Protein AF-A0A819F8T1-F1 (afdb_monomer_lite)

Foldseek 3Di:
DDDDPPPVVVVVVVVVVVVLVVVLLVLLVPQAAAALAQQDALVVSVVSLVVSCVVSPDAFVRSLVSNLVSYHHPRNVVCVVCVVQRVGNVSVSVVSCVSRVVRHQLVVLVVCLQPDAQDPPHDLVRSLVVLVVSCCRNPVPDDQVNSVVSSLVRYDPVCNVVCVVVVDPGSVVSVD

Structure (mmCIF, N/CA/C/O backbone):
data_AF-A0A819F8T1-F1
#
_entry.id   AF-A0A819F8T1-F1
#
loop_
_atom_site.group_PDB
_atom_site.id
_atom_site.type_symbol
_atom_site.label_atom_id
_atom_site.label_alt_id
_atom_site.label_comp_id
_atom_site.label_asym_id
_atom_site.label_entity_id
_atom_site.label_seq_id
_atom_site.pdbx_PDB_ins_code
_atom_site.Cartn_x
_atom_site.Cartn_y
_atom_site.Cartn_z
_atom_site.occupancy
_atom_site.B_iso_or_equiv
_atom_site.auth_seq_id
_atom_site.auth_comp_id
_atom_site.auth_asym_id
_atom_site.auth_atom_id
_atom_site.pdbx_PDB_model_num
ATOM 1 N N . MET A 1 1 ? 47.465 -1.477 -39.382 1.00 44.31 1 MET A N 1
ATOM 2 C CA . MET A 1 1 ? 46.025 -1.491 -39.043 1.00 44.31 1 MET A CA 1
ATOM 3 C C . MET A 1 1 ? 45.890 -1.686 -37.540 1.00 44.31 1 MET A C 1
ATOM 5 O O . MET A 1 1 ? 46.232 -2.771 -37.088 1.00 44.31 1 MET A O 1
ATOM 9 N N . PRO A 1 2 ? 45.479 -0.681 -36.750 1.00 47.84 2 PRO A N 1
ATOM 10 C CA . PRO A 1 2 ? 45.153 -0.904 -35.348 1.00 47.84 2 PRO A CA 1
ATOM 11 C C . PRO A 1 2 ? 43.696 -1.382 -35.229 1.00 47.84 2 PRO A C 1
ATOM 13 O O . PRO A 1 2 ? 42.786 -0.800 -35.819 1.00 47.84 2 PRO A O 1
ATOM 16 N N . LEU A 1 3 ? 43.492 -2.477 -34.500 1.00 52.59 3 LEU A N 1
ATOM 17 C CA . LEU A 1 3 ? 42.186 -3.051 -34.181 1.00 52.59 3 LEU A CA 1
ATOM 18 C C . LEU A 1 3 ? 41.483 -2.233 -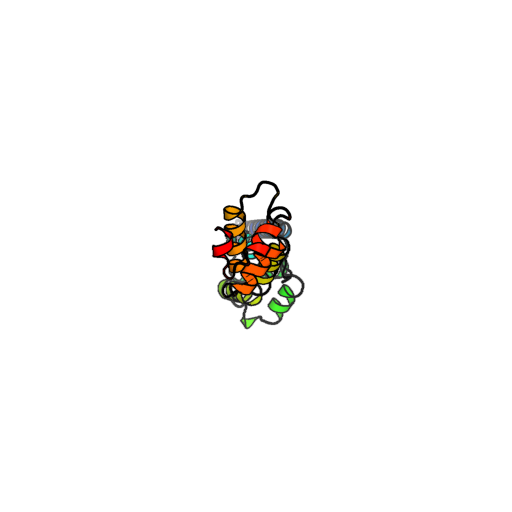33.076 1.00 52.59 3 LEU A C 1
ATOM 20 O O . LEU A 1 3 ? 42.019 -2.068 -31.988 1.00 52.59 3 LEU A O 1
ATOM 24 N N . LYS A 1 4 ? 40.276 -1.757 -33.418 1.00 54.84 4 LYS A N 1
ATOM 25 C CA . LYS A 1 4 ? 39.049 -1.542 -32.616 1.00 54.84 4 LYS A CA 1
ATOM 26 C C . LYS A 1 4 ? 39.118 -0.883 -31.214 1.00 54.84 4 LYS A C 1
ATOM 28 O O . LYS A 1 4 ? 39.348 -1.560 -30.220 1.00 54.84 4 LYS A O 1
ATOM 33 N N . PRO A 1 5 ? 38.626 0.369 -31.107 1.00 56.03 5 PRO A N 1
ATOM 34 C CA . PRO A 1 5 ? 38.093 0.964 -29.870 1.00 56.03 5 PRO A CA 1
ATOM 35 C C . PRO A 1 5 ? 36.653 0.522 -29.517 1.00 56.03 5 PRO A C 1
ATOM 37 O O . PRO A 1 5 ? 36.187 0.773 -28.410 1.00 56.03 5 PRO A O 1
ATOM 40 N N . LEU A 1 6 ? 35.924 -0.109 -30.450 1.00 52.84 6 LEU A N 1
ATOM 41 C CA . LEU A 1 6 ? 34.480 -0.371 -30.314 1.00 52.84 6 LEU A CA 1
ATOM 42 C C . LEU A 1 6 ? 34.122 -1.491 -29.314 1.00 52.84 6 LEU A C 1
ATOM 44 O O . LEU A 1 6 ? 33.065 -1.442 -28.695 1.00 52.84 6 LEU A O 1
ATOM 48 N N . GLU A 1 7 ? 34.980 -2.503 -29.151 1.00 54.28 7 GLU A N 1
ATOM 49 C CA . GLU A 1 7 ? 34.693 -3.668 -28.290 1.00 54.28 7 GLU A CA 1
ATOM 50 C C . GLU A 1 7 ? 34.887 -3.367 -26.794 1.00 54.28 7 GLU A C 1
ATOM 52 O O . GLU A 1 7 ? 34.161 -3.900 -25.957 1.00 54.28 7 GLU A O 1
ATOM 57 N N . ALA A 1 8 ? 35.810 -2.464 -26.447 1.00 56.00 8 ALA A N 1
ATOM 58 C CA . ALA A 1 8 ? 36.081 -2.097 -25.057 1.00 56.00 8 ALA A CA 1
ATOM 59 C C . ALA A 1 8 ? 34.940 -1.273 -24.430 1.00 56.00 8 ALA A C 1
ATOM 61 O O . ALA A 1 8 ? 34.561 -1.526 -23.288 1.00 56.00 8 ALA A O 1
ATOM 62 N N . ALA A 1 9 ? 34.345 -0.342 -25.188 1.00 59.84 9 ALA A N 1
ATOM 63 C CA . ALA A 1 9 ? 33.229 0.482 -24.716 1.00 59.84 9 ALA A CA 1
ATOM 64 C C . ALA A 1 9 ? 31.973 -0.363 -24.420 1.00 59.84 9 ALA A C 1
ATOM 66 O O . ALA A 1 9 ? 31.362 -0.227 -23.364 1.00 59.84 9 ALA A O 1
ATOM 67 N N . SER A 1 10 ? 31.661 -1.324 -25.297 1.00 65.81 10 SER A N 1
ATOM 68 C CA . SER A 1 10 ? 30.518 -2.233 -25.130 1.00 65.81 10 SER A CA 1
ATOM 69 C C . SER A 1 10 ? 30.638 -3.141 -23.897 1.00 65.81 10 SER A C 1
ATOM 71 O O . SER A 1 10 ? 29.628 -3.469 -23.271 1.00 65.81 10 SER A O 1
ATOM 73 N N . CYS A 1 11 ? 31.855 -3.564 -23.540 1.00 72.25 11 CYS A N 1
ATOM 74 C CA . CYS A 1 11 ? 32.100 -4.398 -22.361 1.00 72.25 11 CYS A CA 1
ATOM 75 C C . CYS A 1 11 ? 31.939 -3.592 -21.058 1.00 72.25 11 CYS A C 1
ATOM 77 O O . CYS A 1 11 ? 31.332 -4.072 -20.098 1.00 72.25 11 CYS A O 1
ATOM 79 N N . GLN A 1 12 ? 32.412 -2.342 -21.055 1.00 70.69 12 GLN A N 1
ATOM 80 C CA . GLN A 1 12 ? 32.309 -1.424 -19.920 1.00 70.69 12 GLN A CA 1
ATOM 81 C C . GLN A 1 12 ? 30.844 -1.097 -19.584 1.00 70.69 12 GLN A C 1
ATOM 83 O O . GLN A 1 12 ? 30.438 -1.229 -18.429 1.00 70.69 12 GLN A O 1
ATOM 88 N N . ASP A 1 13 ? 30.035 -0.765 -20.596 1.00 77.00 13 ASP A N 1
ATOM 89 C CA . ASP A 1 13 ? 28.609 -0.451 -20.427 1.00 77.00 13 ASP A CA 1
ATOM 90 C C . ASP A 1 13 ? 27.814 -1.653 -19.894 1.00 77.00 13 ASP A C 1
ATOM 92 O O . ASP A 1 13 ? 26.939 -1.516 -19.035 1.00 77.00 13 ASP A O 1
ATOM 96 N N . THR A 1 14 ? 28.163 -2.859 -20.350 1.00 81.62 14 THR A N 1
ATOM 97 C CA . THR A 1 14 ? 27.539 -4.105 -19.880 1.00 81.62 14 THR A CA 1
ATOM 98 C C . THR A 1 14 ? 27.843 -4.351 -18.401 1.00 81.62 14 THR A C 1
ATOM 100 O O . THR A 1 14 ? 26.935 -4.635 -17.620 1.00 81.62 14 THR A O 1
ATOM 103 N N . LEU A 1 15 ? 29.101 -4.183 -17.985 1.00 85.56 15 LEU A N 1
ATOM 104 C CA . LEU A 1 15 ? 29.521 -4.315 -16.587 1.00 85.56 15 LEU A CA 1
ATOM 105 C C . LEU A 1 15 ? 28.826 -3.296 -15.677 1.00 85.56 15 LEU A C 1
ATOM 107 O O . LEU A 1 15 ? 28.328 -3.661 -14.611 1.00 85.56 15 LEU A O 1
ATOM 111 N N . THR A 1 16 ? 28.744 -2.034 -16.101 1.00 85.50 16 THR A N 1
ATOM 112 C CA . THR A 1 16 ? 28.055 -0.985 -15.340 1.00 85.50 16 THR A CA 1
ATOM 113 C C . THR A 1 16 ? 26.565 -1.289 -15.174 1.00 85.50 16 THR A C 1
ATOM 115 O O . THR A 1 16 ? 26.033 -1.137 -14.072 1.00 85.50 16 THR A O 1
ATOM 118 N N . ASN A 1 17 ? 25.897 -1.786 -16.219 1.00 86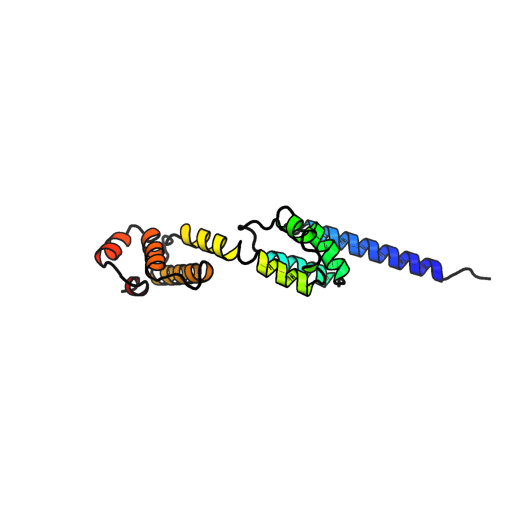.00 17 ASN A N 1
ATOM 119 C CA . ASN A 1 17 ? 24.492 -2.189 -16.142 1.00 86.00 17 ASN A CA 1
ATOM 120 C C . ASN A 1 17 ? 24.277 -3.399 -15.221 1.00 86.00 17 ASN A C 1
ATOM 122 O O . ASN A 1 17 ? 23.355 -3.389 -14.406 1.00 86.00 17 ASN A O 1
ATOM 126 N N . CYS A 1 18 ? 25.153 -4.407 -15.276 1.00 88.06 18 CYS A N 1
ATOM 127 C CA . CYS A 1 18 ? 25.096 -5.552 -14.365 1.00 88.06 18 CYS A CA 1
ATOM 128 C C . CYS A 1 18 ? 25.235 -5.122 -12.898 1.00 88.06 18 CYS A C 1
ATOM 130 O O . CYS A 1 18 ? 24.437 -5.534 -12.057 1.00 88.06 18 CYS A O 1
ATOM 132 N N . LEU A 1 19 ? 26.197 -4.244 -12.594 1.00 90.81 19 LEU A N 1
ATOM 133 C CA . LEU A 1 19 ? 26.398 -3.716 -11.242 1.00 90.81 19 LEU A CA 1
ATOM 134 C C . LEU A 1 19 ? 25.193 -2.896 -10.763 1.00 90.81 19 LEU A C 1
ATOM 136 O O . LEU A 1 19 ? 24.755 -3.061 -9.623 1.00 90.81 19 LEU A O 1
ATOM 140 N N . ARG A 1 20 ? 24.621 -2.053 -11.635 1.00 91.50 20 ARG A N 1
ATOM 141 C CA . ARG A 1 20 ? 23.393 -1.293 -11.349 1.00 91.50 20 ARG A CA 1
ATOM 142 C C . ARG A 1 20 ? 22.241 -2.230 -10.991 1.00 91.50 20 ARG A C 1
ATOM 144 O O . ARG A 1 20 ? 21.597 -2.023 -9.964 1.00 91.50 20 ARG A O 1
ATOM 151 N N . ASN A 1 21 ? 22.018 -3.270 -11.792 1.00 90.00 21 ASN A N 1
ATOM 152 C CA . ASN A 1 21 ? 20.939 -4.233 -11.579 1.00 90.00 21 ASN A CA 1
ATOM 153 C C . ASN A 1 21 ? 21.146 -5.047 -10.296 1.00 90.00 21 ASN A C 1
ATOM 155 O O . ASN A 1 21 ? 20.203 -5.242 -9.534 1.00 90.00 21 ASN A O 1
ATOM 159 N N . GLN A 1 22 ? 22.377 -5.470 -10.007 1.00 91.94 22 GLN A N 1
ATOM 160 C CA . GLN A 1 22 ? 22.689 -6.206 -8.784 1.00 91.94 22 GLN A CA 1
ATOM 161 C C . GLN A 1 22 ? 22.491 -5.348 -7.532 1.00 91.94 22 GLN A C 1
ATOM 163 O O . GLN A 1 22 ? 21.913 -5.811 -6.546 1.00 91.94 22 GLN A O 1
ATOM 168 N N . LEU A 1 23 ? 22.914 -4.082 -7.572 1.00 93.06 23 LEU A N 1
ATOM 169 C CA . LEU A 1 23 ? 22.686 -3.151 -6.474 1.00 93.06 23 LEU A CA 1
ATOM 170 C C . LEU A 1 23 ? 21.189 -2.867 -6.291 1.00 93.06 23 LEU A C 1
ATOM 172 O O . LEU A 1 23 ? 20.718 -2.824 -5.156 1.00 93.06 23 LEU A O 1
ATOM 176 N N . LEU A 1 24 ? 20.434 -2.716 -7.381 1.00 92.44 24 LEU A N 1
ATOM 177 C CA . LEU A 1 24 ? 18.983 -2.553 -7.330 1.00 92.44 24 LEU A CA 1
ATOM 178 C C . LEU A 1 24 ? 18.311 -3.755 -6.662 1.00 92.44 24 LEU A C 1
ATOM 180 O O . LEU A 1 24 ? 17.582 -3.563 -5.694 1.00 92.44 24 LEU A O 1
ATOM 184 N N . ILE A 1 25 ? 18.588 -4.976 -7.132 1.00 91.25 25 ILE A N 1
ATOM 185 C CA . ILE A 1 25 ? 18.032 -6.212 -6.560 1.00 91.25 25 ILE A CA 1
ATOM 186 C C . ILE A 1 25 ? 18.361 -6.290 -5.069 1.00 91.25 25 ILE A C 1
ATOM 188 O O . ILE A 1 25 ? 17.463 -6.470 -4.255 1.00 91.25 25 ILE A O 1
ATOM 192 N N . THR A 1 26 ? 19.613 -6.022 -4.696 1.00 92.25 26 THR A N 1
ATOM 193 C CA . THR A 1 26 ? 20.050 -6.026 -3.292 1.00 92.25 26 THR A CA 1
ATOM 194 C C . THR A 1 26 ? 19.295 -5.000 -2.436 1.00 92.25 26 THR A C 1
ATOM 196 O O . THR A 1 26 ? 19.065 -5.226 -1.250 1.00 92.25 26 THR A O 1
ATOM 199 N N . ASN A 1 27 ? 18.929 -3.840 -2.994 1.00 91.62 27 ASN A N 1
ATOM 200 C CA . ASN A 1 27 ? 18.117 -2.852 -2.280 1.00 91.62 27 ASN A CA 1
ATOM 201 C C . ASN A 1 27 ? 16.645 -3.271 -2.196 1.00 91.62 27 ASN A C 1
ATOM 203 O O . ASN A 1 27 ? 16.034 -3.087 -1.150 1.00 91.62 27 ASN A O 1
ATOM 207 N N . LEU A 1 28 ? 16.090 -3.860 -3.256 1.00 91.31 28 LEU A N 1
ATOM 208 C CA . LEU A 1 28 ? 14.712 -4.353 -3.272 1.00 91.31 28 LEU A CA 1
ATOM 209 C C . LEU A 1 28 ? 14.507 -5.550 -2.333 1.00 91.31 28 LEU A C 1
ATOM 211 O O . LEU A 1 28 ? 13.474 -5.624 -1.679 1.00 91.31 28 LEU A O 1
ATOM 215 N N . GLU A 1 29 ? 15.487 -6.446 -2.204 1.00 89.75 29 GLU A N 1
ATOM 216 C CA . GLU A 1 29 ? 15.448 -7.584 -1.271 1.00 89.75 29 GLU A CA 1
ATOM 217 C C . GLU A 1 29 ? 15.428 -7.158 0.202 1.00 89.75 29 GLU A C 1
ATOM 219 O O . GLU A 1 29 ? 14.923 -7.890 1.052 1.00 89.75 29 GLU A O 1
ATOM 224 N N . LYS A 1 30 ? 15.963 -5.972 0.517 1.00 90.31 30 LYS A N 1
ATOM 225 C CA . LYS A 1 30 ? 15.903 -5.395 1.868 1.00 90.31 30 LYS A CA 1
ATOM 226 C C . LYS A 1 30 ? 14.534 -4.803 2.196 1.00 90.31 30 LYS A C 1
ATOM 228 O O . LYS A 1 30 ? 14.247 -4.582 3.371 1.00 90.31 30 LYS A O 1
ATOM 233 N N . LEU A 1 31 ? 13.717 -4.507 1.184 1.00 90.56 31 LEU A N 1
ATOM 234 C CA . LEU A 1 31 ? 12.372 -3.981 1.377 1.00 90.56 31 LEU A CA 1
ATOM 235 C C . LEU A 1 31 ? 11.396 -5.116 1.683 1.00 90.56 31 LEU A C 1
ATOM 237 O O . LEU A 1 31 ? 11.541 -6.249 1.224 1.00 90.56 31 LEU A O 1
ATOM 241 N N . GLN A 1 32 ? 10.358 -4.799 2.452 1.00 89.56 32 GLN A N 1
ATOM 242 C CA . GLN A 1 32 ? 9.300 -5.758 2.735 1.00 89.56 32 GLN A CA 1
ATOM 243 C C . GLN A 1 32 ? 8.521 -6.079 1.449 1.00 89.56 32 GLN A C 1
ATOM 245 O O . GLN A 1 32 ? 8.108 -5.172 0.725 1.00 89.56 32 GLN A O 1
ATOM 250 N N . LYS A 1 33 ? 8.266 -7.365 1.181 1.00 94.25 33 LYS A N 1
ATOM 251 C CA . LYS A 1 33 ? 7.354 -7.778 0.104 1.00 94.25 33 LYS A CA 1
ATOM 252 C C . LYS A 1 33 ? 5.905 -7.428 0.429 1.00 94.25 33 LYS A C 1
ATOM 254 O O . LYS A 1 33 ? 5.499 -7.410 1.595 1.00 94.25 33 LYS A O 1
ATOM 259 N N . TYR A 1 34 ? 5.115 -7.174 -0.606 1.00 93.44 34 TYR A N 1
ATOM 260 C CA . TYR A 1 34 ? 3.703 -6.849 -0.458 1.00 93.44 34 TYR A CA 1
ATOM 261 C C . TYR A 1 34 ? 2.817 -8.018 -0.862 1.00 93.44 34 TYR A C 1
ATOM 263 O O . TYR A 1 34 ? 2.830 -8.455 -2.008 1.00 93.44 34 TYR A O 1
ATOM 271 N N . SER A 1 35 ? 2.042 -8.502 0.104 1.00 89.25 35 SER A N 1
ATOM 272 C CA . SER A 1 35 ? 1.182 -9.677 -0.032 1.00 89.25 35 SER A CA 1
ATOM 273 C C . SER A 1 35 ? -0.278 -9.349 -0.345 1.00 89.25 35 SER A C 1
ATOM 275 O O . SER A 1 35 ? -1.048 -10.247 -0.659 1.00 89.25 35 SER A O 1
ATOM 277 N N . GLY A 1 36 ? -0.686 -8.081 -0.214 1.00 81.38 36 GLY A N 1
ATOM 278 C CA . GLY A 1 36 ? -2.097 -7.679 -0.298 1.00 81.38 36 GLY A CA 1
ATOM 279 C C . GLY A 1 36 ? -2.873 -7.809 1.019 1.00 81.38 36 GLY A C 1
ATOM 280 O O . GLY A 1 36 ? -4.044 -7.438 1.084 1.00 81.38 36 GLY A O 1
ATOM 281 N N . LYS A 1 37 ? -2.230 -8.292 2.093 1.00 77.75 37 LYS A N 1
ATOM 282 C CA . LYS A 1 37 ? -2.852 -8.456 3.415 1.00 77.75 37 LYS A CA 1
ATOM 283 C C . LYS A 1 37 ? -3.230 -7.124 4.059 1.00 77.75 37 LYS A C 1
ATOM 285 O O . LYS A 1 37 ? -2.495 -6.141 3.983 1.00 77.75 37 LYS A O 1
ATOM 290 N N . LEU A 1 38 ? -4.327 -7.149 4.819 1.00 67.00 38 LEU A N 1
ATOM 291 C CA . LEU A 1 38 ? -4.925 -5.976 5.468 1.00 67.00 38 LEU A CA 1
ATOM 292 C C . LEU A 1 38 ? -3.974 -5.253 6.435 1.00 67.00 38 LEU A C 1
ATOM 294 O O . LEU A 1 38 ? -4.096 -4.052 6.627 1.00 67.00 38 LEU A O 1
ATOM 298 N N . GLN A 1 39 ? -3.024 -5.962 7.051 1.00 71.25 39 GLN A N 1
ATOM 299 C CA . GLN A 1 39 ? -2.052 -5.383 7.985 1.00 71.25 39 GLN A CA 1
ATOM 300 C C . GLN A 1 39 ? -0.940 -4.587 7.281 1.00 71.25 39 GLN A C 1
ATOM 302 O O . GLN A 1 39 ? -0.213 -3.842 7.939 1.00 71.25 39 GLN A O 1
ATOM 307 N N . GLN A 1 40 ? -0.785 -4.739 5.963 1.00 78.50 40 GLN A N 1
ATOM 308 C CA . GLN A 1 40 ? 0.235 -4.045 5.187 1.00 78.50 40 GLN A CA 1
ATOM 309 C C . GLN A 1 40 ? -0.329 -2.753 4.592 1.00 78.50 40 GLN A C 1
ATOM 311 O O . GLN A 1 40 ? -1.362 -2.741 3.926 1.00 78.50 40 GLN A O 1
ATOM 316 N N . ASN A 1 41 ? 0.380 -1.643 4.796 1.00 83.62 41 ASN A N 1
ATOM 317 C CA . ASN A 1 41 ? -0.005 -0.355 4.230 1.00 83.62 41 ASN A CA 1
ATOM 318 C C . ASN A 1 41 ? 0.560 -0.213 2.809 1.00 83.62 41 ASN A C 1
ATOM 320 O O . ASN A 1 41 ? 1.741 0.094 2.637 1.00 83.62 41 ASN A O 1
ATOM 324 N N . VAL A 1 42 ? -0.303 -0.401 1.807 1.00 87.62 42 VAL A N 1
ATOM 325 C CA . VAL A 1 42 ? 0.061 -0.304 0.384 1.00 87.62 42 VAL A CA 1
ATOM 326 C C . VAL A 1 42 ? 0.678 1.051 0.020 1.00 87.62 42 VAL A C 1
ATOM 328 O O . VAL A 1 42 ? 1.653 1.091 -0.722 1.00 87.62 42 VAL A O 1
ATOM 331 N N . SER A 1 43 ? 0.188 2.162 0.583 1.00 88.88 43 SER A N 1
ATOM 332 C CA . SER A 1 43 ? 0.689 3.508 0.270 1.00 88.88 43 SER A CA 1
ATOM 333 C C . SER A 1 43 ? 2.113 3.729 0.792 1.00 88.88 43 SER A C 1
ATOM 335 O O . SER A 1 43 ? 2.919 4.393 0.141 1.00 88.88 43 SER A O 1
ATOM 337 N N . ASN A 1 44 ? 2.434 3.198 1.976 1.00 87.25 44 ASN A N 1
ATOM 338 C CA . ASN A 1 44 ? 3.786 3.277 2.534 1.00 87.25 44 ASN A CA 1
ATOM 339 C C . ASN A 1 44 ? 4.747 2.364 1.778 1.00 87.25 44 ASN A C 1
ATOM 341 O O . ASN A 1 44 ? 5.794 2.833 1.343 1.00 87.25 44 ASN A O 1
ATOM 345 N N . TRP A 1 45 ? 4.351 1.110 1.553 1.00 93.25 45 TRP A N 1
ATOM 346 C CA . TRP A 1 45 ? 5.146 0.158 0.782 1.00 93.25 45 TRP A CA 1
ATOM 347 C C . TRP A 1 45 ? 5.477 0.696 -0.617 1.00 93.25 45 TRP A C 1
ATOM 349 O O . TRP A 1 45 ? 6.635 0.718 -1.032 1.00 93.25 45 TRP A O 1
ATOM 359 N N . LEU A 1 46 ? 4.470 1.221 -1.321 1.00 94.31 46 LEU A N 1
ATOM 360 C CA . LEU A 1 46 ? 4.647 1.747 -2.669 1.00 94.31 46 LEU A CA 1
ATOM 361 C C . LEU A 1 46 ? 5.605 2.944 -2.698 1.00 94.31 46 LEU A C 1
ATOM 363 O O . LEU A 1 46 ? 6.396 3.084 -3.629 1.00 94.31 46 LEU A O 1
ATOM 367 N N . ARG A 1 47 ? 5.561 3.798 -1.671 1.00 93.00 47 ARG A N 1
ATOM 368 C CA . ARG A 1 47 ? 6.463 4.947 -1.539 1.00 93.00 47 ARG A CA 1
ATOM 369 C C . ARG A 1 47 ? 7.920 4.506 -1.435 1.00 93.00 47 ARG A C 1
ATOM 371 O O . ARG A 1 47 ? 8.760 5.080 -2.122 1.00 93.00 47 ARG A O 1
ATOM 378 N N . GLU A 1 48 ? 8.207 3.506 -0.606 1.00 93.50 48 GLU A N 1
ATOM 379 C CA . GLU A 1 48 ? 9.561 2.969 -0.415 1.00 93.50 48 GLU A CA 1
ATOM 380 C C . GLU A 1 48 ? 10.091 2.324 -1.702 1.00 93.50 48 GLU A C 1
ATOM 382 O O . GLU A 1 48 ? 11.200 2.627 -2.148 1.00 93.50 48 GLU A O 1
ATOM 387 N N . ILE A 1 49 ? 9.263 1.510 -2.362 1.00 94.56 49 ILE A N 1
ATOM 388 C CA . ILE A 1 49 ? 9.592 0.892 -3.653 1.00 94.56 49 ILE A CA 1
ATOM 389 C C . ILE A 1 49 ? 9.879 1.958 -4.714 1.00 94.56 49 ILE A C 1
ATOM 391 O O . ILE A 1 49 ? 10.909 1.912 -5.389 1.00 94.56 49 ILE A O 1
ATOM 395 N N . GLN A 1 50 ? 9.002 2.956 -4.836 1.00 94.31 50 GLN A N 1
ATOM 396 C CA . GLN A 1 50 ? 9.146 4.022 -5.820 1.00 94.31 50 GLN A CA 1
ATOM 397 C C . GLN A 1 50 ? 10.391 4.878 -5.565 1.00 94.31 50 GLN A C 1
ATOM 399 O O . GLN A 1 50 ? 11.060 5.276 -6.518 1.00 94.31 50 GLN A O 1
ATOM 404 N N . GLN A 1 51 ? 10.737 5.151 -4.305 1.00 93.62 51 GLN A N 1
ATOM 405 C CA . GLN A 1 51 ? 11.969 5.863 -3.960 1.00 93.62 51 GLN A CA 1
ATOM 406 C C . GLN A 1 51 ? 13.209 5.101 -4.430 1.00 93.62 51 GLN A C 1
ATOM 408 O O . GLN A 1 51 ? 14.064 5.693 -5.093 1.00 93.62 51 GLN A O 1
ATOM 413 N N . THR A 1 52 ? 13.272 3.794 -4.165 1.00 93.69 52 THR A N 1
ATOM 414 C CA . THR A 1 52 ? 14.361 2.940 -4.651 1.00 93.69 52 THR A CA 1
ATOM 415 C C . THR A 1 52 ? 14.417 2.956 -6.174 1.00 93.69 52 THR A C 1
ATOM 417 O O . THR A 1 52 ? 15.432 3.335 -6.747 1.00 93.69 52 THR A O 1
ATOM 420 N N . MET A 1 53 ? 13.321 2.653 -6.866 1.00 93.56 53 MET A N 1
ATOM 421 C CA . MET A 1 53 ? 13.306 2.602 -8.334 1.00 93.56 53 MET A CA 1
ATOM 422 C C . MET A 1 53 ? 13.667 3.945 -8.994 1.00 93.56 53 MET A C 1
ATOM 424 O O . MET A 1 53 ? 14.350 3.973 -10.021 1.00 93.56 53 MET A O 1
ATOM 428 N N . ASN A 1 54 ? 13.267 5.068 -8.392 1.00 93.19 54 ASN A N 1
ATOM 429 C CA . ASN A 1 54 ? 13.627 6.402 -8.872 1.00 93.19 54 ASN A CA 1
ATOM 430 C C . ASN A 1 54 ? 15.117 6.713 -8.681 1.00 93.19 54 ASN A C 1
ATOM 432 O O . ASN A 1 54 ? 15.714 7.334 -9.560 1.00 93.19 54 ASN A O 1
ATOM 436 N N . MET A 1 55 ? 15.734 6.255 -7.584 1.00 92.25 55 MET A N 1
ATOM 437 C CA . MET A 1 55 ? 17.184 6.376 -7.366 1.00 92.25 55 MET A CA 1
ATOM 438 C C . MET A 1 55 ? 17.967 5.710 -8.501 1.00 92.25 55 MET A C 1
ATOM 440 O O . MET A 1 55 ? 18.957 6.256 -8.986 1.00 92.25 55 MET A O 1
ATOM 444 N N . PHE A 1 56 ? 17.471 4.566 -8.974 1.00 91.88 56 PHE A N 1
ATOM 445 C CA . PHE A 1 56 ? 18.057 3.844 -10.095 1.00 91.88 56 PHE 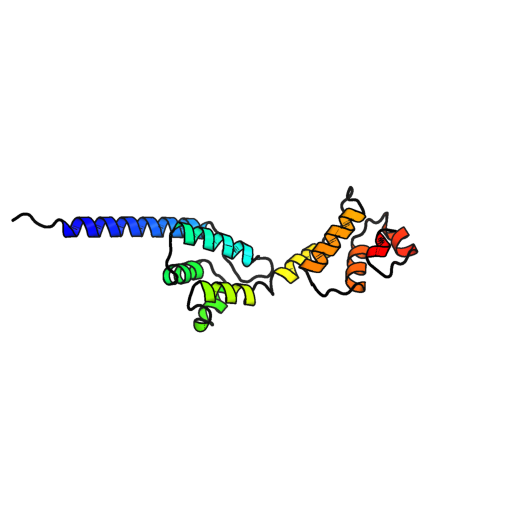A CA 1
ATOM 446 C C . PHE A 1 56 ? 17.595 4.350 -11.460 1.00 91.88 56 PHE A C 1
ATOM 448 O O . PHE A 1 56 ? 18.080 3.815 -12.444 1.00 91.88 56 PHE A O 1
ATOM 455 N N . LYS A 1 57 ? 16.727 5.370 -11.562 1.00 91.00 57 LYS A N 1
ATOM 456 C CA . LYS A 1 57 ? 16.209 5.930 -12.830 1.00 91.00 57 LYS A CA 1
ATOM 457 C C . LYS A 1 57 ? 15.617 4.873 -13.773 1.00 91.00 57 LYS A C 1
ATOM 459 O O . LYS A 1 57 ? 15.924 4.860 -14.962 1.00 91.00 57 LYS A O 1
ATOM 464 N N . LEU A 1 58 ? 14.820 3.960 -13.227 1.00 92.75 58 LEU A N 1
ATOM 465 C CA . LEU A 1 58 ? 14.212 2.890 -14.018 1.00 92.75 58 LEU A CA 1
ATOM 466 C C . LEU A 1 58 ? 13.151 3.414 -14.993 1.00 92.75 58 LEU A C 1
ATOM 468 O O . LEU A 1 58 ? 12.402 4.341 -14.662 1.00 92.75 58 LEU A O 1
ATOM 472 N N . THR A 1 59 ? 13.069 2.790 -16.167 1.00 93.44 59 THR A N 1
ATOM 473 C CA . THR A 1 59 ? 11.944 2.952 -17.097 1.00 93.44 59 THR A CA 1
ATOM 474 C C . THR A 1 59 ? 10.682 2.305 -16.528 1.00 93.44 59 THR A C 1
ATOM 476 O O . THR A 1 59 ? 10.737 1.547 -15.560 1.00 93.44 59 THR A O 1
ATOM 479 N N . ASP A 1 60 ? 9.522 2.597 -17.110 1.00 92.62 60 ASP A N 1
ATOM 480 C CA . ASP A 1 60 ? 8.270 1.991 -16.652 1.00 92.62 60 ASP A CA 1
ATOM 481 C C . ASP A 1 60 ? 8.272 0.463 -16.813 1.00 92.62 60 ASP A C 1
ATOM 483 O O . ASP A 1 60 ? 7.877 -0.232 -15.878 1.00 92.62 60 ASP A O 1
ATOM 487 N N . ASP A 1 61 ? 8.810 -0.064 -17.915 1.00 93.19 61 ASP A N 1
ATOM 488 C CA . ASP A 1 61 ? 8.934 -1.511 -18.133 1.00 93.19 61 ASP A CA 1
ATOM 489 C C . ASP A 1 61 ? 9.854 -2.167 -17.095 1.00 93.19 61 ASP A C 1
ATOM 491 O O . ASP A 1 61 ? 9.519 -3.204 -16.520 1.00 93.19 61 ASP A O 1
ATOM 495 N N . GLU A 1 62 ? 10.993 -1.533 -16.789 1.00 93.75 62 GLU A N 1
ATOM 496 C CA . GLU A 1 62 ? 11.902 -2.000 -15.740 1.00 93.75 62 GLU A CA 1
ATOM 497 C C . GLU A 1 62 ? 11.202 -1.994 -14.375 1.00 93.75 62 GLU A C 1
ATOM 499 O O . GLU A 1 62 ? 11.272 -2.976 -13.635 1.00 93.75 62 GLU A O 1
ATOM 504 N N . LYS A 1 63 ? 10.480 -0.920 -14.032 1.00 95.25 63 LYS A N 1
ATOM 505 C CA . LYS A 1 63 ? 9.737 -0.836 -12.766 1.00 95.25 63 LYS A CA 1
ATOM 506 C C . LYS A 1 63 ? 8.688 -1.934 -12.646 1.00 95.25 63 LYS A C 1
ATOM 508 O O . LYS A 1 63 ? 8.592 -2.548 -11.587 1.00 95.25 63 LYS A O 1
ATOM 513 N N . LEU A 1 64 ? 7.922 -2.189 -13.707 1.00 95.62 64 LEU A N 1
ATOM 514 C CA . LEU A 1 64 ? 6.895 -3.233 -13.730 1.00 95.62 64 LEU A CA 1
ATOM 515 C C . LEU A 1 64 ? 7.507 -4.634 -13.600 1.00 95.62 64 LEU A C 1
ATOM 517 O O . LEU A 1 64 ? 6.987 -5.469 -12.859 1.00 95.62 64 LEU A O 1
ATOM 521 N N . PHE A 1 65 ? 8.651 -4.877 -14.240 1.00 94.25 65 PHE A N 1
ATOM 522 C CA . PHE A 1 65 ? 9.395 -6.119 -14.053 1.00 94.25 65 PHE A CA 1
ATOM 523 C C . PHE A 1 65 ? 9.849 -6.284 -12.597 1.00 94.25 65 PHE A C 1
ATOM 525 O O . PHE A 1 65 ? 9.533 -7.285 -11.955 1.00 94.25 65 PHE A O 1
ATOM 532 N N . TYR A 1 66 ? 10.539 -5.289 -12.038 1.00 94.75 66 TYR A N 1
ATOM 533 C CA . TYR A 1 66 ? 11.095 -5.394 -10.690 1.00 94.75 66 TYR A CA 1
ATOM 534 C C . TYR A 1 66 ? 10.025 -5.409 -9.595 1.00 94.75 66 TYR A C 1
ATOM 536 O O . TYR A 1 66 ? 10.167 -6.155 -8.628 1.00 94.75 66 TYR A O 1
ATOM 544 N N . VAL A 1 67 ? 8.935 -4.645 -9.737 1.00 95.00 67 VAL A N 1
ATOM 545 C CA . VAL A 1 67 ? 7.856 -4.652 -8.740 1.00 95.00 67 VAL A CA 1
ATOM 546 C C . VAL A 1 67 ? 7.187 -6.018 -8.654 1.00 95.00 67 VAL A C 1
ATOM 548 O O . VAL A 1 67 ? 6.834 -6.433 -7.555 1.00 95.00 67 VAL A O 1
ATOM 551 N N . SER A 1 68 ? 7.095 -6.761 -9.764 1.00 94.31 68 SER A N 1
ATOM 552 C CA . SER A 1 68 ? 6.525 -8.115 -9.768 1.00 94.31 68 SER A CA 1
ATOM 553 C C . SER A 1 68 ? 7.280 -9.084 -8.841 1.00 94.31 68 SER A C 1
ATOM 555 O O . SER A 1 68 ? 6.674 -9.989 -8.270 1.00 94.31 68 SER A O 1
ATOM 557 N N . LEU A 1 69 ? 8.583 -8.856 -8.620 1.00 93.50 69 LEU A N 1
ATOM 558 C CA . LEU A 1 69 ? 9.427 -9.634 -7.701 1.00 93.50 69 LEU A CA 1
ATOM 559 C C . LEU A 1 69 ? 9.197 -9.264 -6.225 1.00 93.50 69 LEU A C 1
ATOM 561 O O . LEU A 1 69 ? 9.466 -10.065 -5.321 1.00 93.50 69 LEU A O 1
ATOM 565 N N . CYS A 1 70 ? 8.705 -8.047 -5.987 1.00 95.31 70 CYS A N 1
ATOM 566 C CA . CYS A 1 70 ? 8.379 -7.502 -4.671 1.00 95.31 70 CYS A CA 1
ATOM 567 C C . CYS A 1 70 ? 6.931 -7.800 -4.243 1.00 95.31 70 CYS A C 1
ATOM 569 O O . CYS A 1 70 ? 6.578 -7.539 -3.092 1.00 95.31 70 CYS A O 1
ATOM 571 N N . LEU A 1 71 ? 6.104 -8.339 -5.143 1.00 94.56 71 LEU A N 1
ATOM 572 C CA . LEU A 1 71 ? 4.746 -8.793 -4.858 1.00 94.56 71 LEU A CA 1
ATOM 573 C C . LEU A 1 71 ? 4.731 -10.280 -4.475 1.00 94.56 71 LEU A C 1
ATOM 575 O O . LEU A 1 71 ? 5.487 -11.100 -5.001 1.00 94.56 71 LEU A O 1
ATOM 579 N N . GLU A 1 72 ? 3.829 -10.649 -3.574 1.00 93.19 72 GLU A N 1
ATOM 580 C CA . GLU A 1 72 ? 3.563 -12.035 -3.186 1.00 93.19 72 GLU A CA 1
ATOM 581 C C . GLU A 1 72 ? 2.063 -12.267 -2.951 1.00 93.19 72 GLU A C 1
ATOM 583 O O . GLU A 1 72 ? 1.292 -11.311 -2.895 1.00 93.19 72 GLU A O 1
ATOM 588 N N . ALA A 1 73 ? 1.655 -13.536 -2.825 1.00 87.81 73 ALA A N 1
ATOM 589 C CA . ALA A 1 73 ? 0.270 -13.944 -2.550 1.00 87.81 73 ALA A CA 1
ATOM 590 C C . ALA A 1 73 ? -0.769 -13.200 -3.424 1.00 87.81 73 ALA A C 1
ATOM 592 O O . ALA A 1 73 ? -0.533 -13.013 -4.619 1.00 87.81 73 ALA A O 1
ATOM 593 N N . ASP A 1 74 ? -1.872 -12.743 -2.826 1.00 78.88 74 ASP A N 1
ATOM 594 C CA . ASP A 1 74 ? -3.008 -12.110 -3.507 1.00 78.88 74 ASP A CA 1
ATOM 595 C C . ASP A 1 74 ? -2.596 -10.905 -4.365 1.00 78.88 74 ASP A C 1
ATOM 597 O O . ASP A 1 74 ? -3.152 -10.680 -5.438 1.00 78.88 74 ASP A O 1
ATOM 601 N N . ALA A 1 75 ? -1.604 -10.126 -3.922 1.00 87.25 75 ALA A N 1
ATOM 602 C CA . ALA A 1 75 ? -1.124 -8.979 -4.690 1.00 87.25 75 ALA A CA 1
ATOM 603 C C . ALA A 1 75 ? -0.368 -9.391 -5.959 1.00 87.25 75 ALA A C 1
ATOM 605 O O . ALA A 1 75 ? -0.462 -8.710 -6.982 1.00 87.25 75 ALA A O 1
ATOM 606 N N . ARG A 1 76 ? 0.368 -10.506 -5.907 1.00 90.44 76 ARG A N 1
ATOM 607 C CA . ARG A 1 76 ? 1.052 -11.057 -7.080 1.00 90.44 76 ARG A CA 1
ATOM 608 C C . ARG A 1 76 ? 0.059 -11.677 -8.052 1.00 90.44 76 ARG A C 1
ATOM 610 O O . ARG A 1 76 ? 0.169 -11.427 -9.248 1.00 90.44 76 ARG A O 1
ATOM 617 N N . ASP A 1 77 ? -0.897 -12.443 -7.542 1.00 82.56 77 ASP A N 1
ATOM 618 C CA . ASP A 1 77 ? -1.914 -13.089 -8.372 1.00 82.56 77 ASP A CA 1
ATOM 619 C C . ASP A 1 77 ? -2.755 -12.016 -9.086 1.00 82.56 77 ASP A C 1
ATOM 621 O O . ASP A 1 77 ? -2.860 -12.020 -10.310 1.00 82.56 77 ASP A O 1
ATOM 625 N N . TRP A 1 78 ? -3.180 -10.973 -8.359 1.00 86.06 78 TRP A N 1
ATOM 626 C CA . TRP A 1 78 ? -3.850 -9.806 -8.941 1.00 86.06 78 TRP A CA 1
ATOM 627 C C . TRP A 1 78 ? -3.044 -9.132 -10.062 1.00 86.06 78 TRP A C 1
ATOM 629 O O . TRP A 1 78 ? -3.619 -8.756 -11.084 1.00 86.06 78 TRP A O 1
ATOM 639 N N . PHE A 1 79 ? -1.728 -8.973 -9.897 1.00 89.50 79 PHE A N 1
ATOM 640 C CA . PHE A 1 79 ? -0.873 -8.345 -10.908 1.00 89.50 79 PHE A CA 1
ATOM 641 C C . PHE A 1 79 ? -0.851 -9.142 -12.221 1.00 89.50 79 PHE A C 1
ATOM 643 O O . PHE A 1 79 ? -0.995 -8.558 -13.296 1.00 89.50 79 PHE A O 1
ATOM 650 N N . TYR A 1 80 ? -0.714 -10.469 -12.140 1.00 87.62 80 TYR A N 1
ATOM 651 C CA . TYR A 1 80 ? -0.672 -11.336 -13.322 1.00 87.62 80 TYR A CA 1
ATOM 652 C C . TYR A 1 80 ? -2.047 -11.566 -13.957 1.00 87.62 80 TYR A C 1
ATOM 654 O O . TYR A 1 80 ? -2.129 -11.686 -15.179 1.00 87.62 80 TYR A O 1
ATOM 662 N N . ASP A 1 81 ? -3.121 -11.550 -13.167 1.00 76.69 81 ASP A N 1
ATOM 663 C CA . ASP A 1 81 ? -4.495 -11.688 -13.663 1.00 76.69 81 ASP A CA 1
ATOM 664 C C . ASP A 1 81 ? -5.001 -10.415 -14.362 1.00 76.69 81 ASP A C 1
ATOM 666 O O . ASP A 1 81 ? -5.947 -10.455 -15.153 1.00 76.69 81 ASP A O 1
ATOM 670 N N . ASN A 1 82 ? -4.367 -9.266 -14.103 1.00 79.94 82 ASN A N 1
ATOM 671 C CA . ASN A 1 82 ? -4.808 -7.962 -14.595 1.00 79.94 82 ASN A CA 1
ATOM 672 C C . ASN A 1 82 ? -3.714 -7.207 -15.378 1.00 79.94 82 ASN A C 1
ATOM 674 O O . ASN A 1 82 ? -3.420 -6.049 -15.063 1.00 79.94 82 ASN A O 1
ATOM 678 N N . PRO A 1 83 ? -3.150 -7.782 -16.460 1.00 85.81 83 PRO A N 1
ATOM 679 C CA . PRO A 1 83 ? -2.070 -7.142 -17.220 1.00 85.81 83 PRO A CA 1
ATOM 680 C C . PRO A 1 83 ? -2.504 -5.805 -17.843 1.00 85.81 83 PRO A C 1
ATOM 682 O O . PRO A 1 83 ? -1.722 -4.862 -17.933 1.00 85.81 83 PRO A O 1
ATOM 685 N N . HIS A 1 84 ? -3.784 -5.679 -18.205 1.00 81.06 84 HIS A N 1
ATOM 686 C CA . HIS A 1 84 ? -4.373 -4.445 -18.731 1.00 81.06 84 HIS A CA 1
ATOM 687 C C . HIS A 1 84 ? -4.406 -3.297 -17.702 1.00 81.06 84 HIS A C 1
ATOM 689 O O . HIS A 1 84 ? -4.383 -2.129 -18.090 1.00 81.06 84 HIS A O 1
ATOM 695 N N . LEU A 1 85 ? -4.417 -3.615 -16.402 1.00 78.75 85 LEU A N 1
ATOM 696 C CA . LEU A 1 85 ? -4.343 -2.643 -15.304 1.00 78.75 85 LEU A CA 1
ATOM 697 C C . LEU A 1 85 ? -2.899 -2.303 -14.907 1.00 78.75 85 LEU A C 1
ATOM 699 O O . LEU A 1 85 ? -2.696 -1.483 -14.012 1.00 78.75 85 LEU A O 1
ATOM 703 N N . CYS A 1 86 ? -1.909 -2.912 -15.565 1.00 88.38 86 CYS A N 1
ATOM 704 C CA . CYS A 1 86 ? -0.490 -2.809 -15.229 1.00 88.38 86 CYS A CA 1
ATOM 705 C C . CYS A 1 86 ? 0.369 -2.400 -16.441 1.00 88.38 86 CYS A C 1
ATOM 707 O O . CYS A 1 86 ? 1.528 -2.780 -16.532 1.00 88.38 86 CYS A O 1
ATOM 709 N N . SER A 1 87 ? -0.192 -1.637 -17.385 1.00 88.25 87 SER A N 1
ATOM 710 C CA . SER A 1 87 ? 0.463 -1.285 -18.658 1.00 88.25 87 SER A CA 1
ATOM 711 C C . SER A 1 87 ? 1.518 -0.178 -18.565 1.00 88.25 87 SER A C 1
ATOM 713 O O . SER A 1 87 ? 2.375 -0.070 -19.432 1.00 88.25 87 SER A O 1
ATOM 715 N N . THR A 1 88 ? 1.460 0.658 -17.530 1.00 94.44 88 THR A N 1
ATOM 716 C CA . THR A 1 88 ? 2.484 1.665 -17.202 1.00 94.44 88 THR A CA 1
ATOM 717 C C . THR A 1 88 ? 2.632 1.738 -15.691 1.00 94.44 88 THR A C 1
ATOM 719 O O . THR A 1 88 ? 1.727 1.317 -14.960 1.00 94.44 88 THR A O 1
ATOM 722 N N . TRP A 1 89 ? 3.722 2.330 -15.198 1.00 94.94 89 TRP A N 1
ATOM 723 C CA . TRP A 1 89 ? 3.912 2.494 -13.755 1.00 94.94 89 TRP A CA 1
ATOM 724 C C . TRP A 1 89 ? 2.776 3.313 -13.128 1.00 94.94 89 TRP A C 1
ATOM 726 O O . TRP A 1 89 ? 2.243 2.970 -12.072 1.00 94.94 89 TRP A O 1
ATOM 736 N N . SER A 1 90 ? 2.349 4.378 -13.810 1.00 94.50 90 SER A N 1
ATOM 737 C CA . SER A 1 90 ? 1.253 5.236 -13.345 1.00 94.50 90 SER A CA 1
ATOM 738 C C . SER A 1 90 ? -0.068 4.467 -13.218 1.00 94.50 90 SER A C 1
ATOM 740 O O . SER A 1 90 ? -0.724 4.523 -12.179 1.00 94.50 90 SER A O 1
ATOM 742 N N . ILE A 1 91 ? -0.435 3.688 -14.241 1.00 92.12 91 ILE A N 1
ATOM 743 C CA . ILE A 1 91 ? -1.686 2.915 -14.243 1.00 92.12 91 ILE A CA 1
ATOM 744 C C . ILE A 1 91 ? -1.633 1.806 -13.183 1.00 92.12 91 ILE A C 1
ATOM 746 O O . ILE A 1 91 ? -2.587 1.642 -12.421 1.00 92.12 91 ILE A O 1
ATOM 750 N N . PHE A 1 92 ? -0.501 1.106 -13.070 1.00 95.12 92 PHE A N 1
ATOM 751 C CA . PHE A 1 92 ? -0.283 0.099 -12.031 1.00 95.12 92 PHE A CA 1
ATOM 752 C C . PHE A 1 92 ? -0.474 0.686 -10.629 1.00 95.12 92 PHE A C 1
ATOM 754 O O . PHE A 1 92 ? -1.267 0.166 -9.849 1.00 95.12 92 PHE A O 1
ATOM 761 N N . THR A 1 93 ? 0.207 1.789 -10.305 1.00 94.75 93 THR A N 1
ATOM 762 C CA . THR A 1 93 ? 0.160 2.370 -8.953 1.00 94.75 93 THR A CA 1
ATOM 763 C C . THR A 1 93 ? -1.232 2.850 -8.560 1.00 94.75 93 THR A C 1
ATOM 765 O O . THR A 1 93 ? -1.666 2.603 -7.434 1.00 94.75 93 THR A O 1
ATOM 768 N N . GLN A 1 94 ? -1.967 3.473 -9.484 1.00 91.38 94 GLN A N 1
ATOM 769 C CA . GLN A 1 94 ? -3.348 3.889 -9.244 1.00 91.38 94 GLN A CA 1
ATOM 770 C C . GLN A 1 94 ? -4.270 2.696 -8.979 1.00 91.38 94 GLN A C 1
ATOM 772 O O . GLN A 1 94 ? -5.050 2.722 -8.026 1.00 91.38 94 GLN A O 1
ATOM 777 N N . ASN A 1 95 ? -4.173 1.643 -9.794 1.00 87.25 95 ASN A N 1
ATOM 778 C CA . ASN A 1 95 ? -5.017 0.461 -9.639 1.00 87.25 95 ASN A CA 1
ATOM 779 C C . ASN A 1 95 ? -4.641 -0.355 -8.400 1.00 87.25 95 ASN A C 1
ATOM 781 O O . ASN A 1 95 ? -5.533 -0.814 -7.695 1.00 87.25 95 ASN A O 1
ATOM 785 N N . LEU A 1 96 ? -3.352 -0.477 -8.080 1.00 90.31 96 LEU A N 1
ATOM 786 C CA . LEU A 1 96 ? -2.888 -1.150 -6.870 1.00 90.31 96 LEU A CA 1
ATOM 787 C C . LEU A 1 96 ? -3.428 -0.453 -5.616 1.00 90.31 96 LEU A C 1
ATOM 789 O O . LEU A 1 96 ? -3.972 -1.110 -4.729 1.00 90.31 96 LEU A O 1
ATOM 793 N N . LEU A 1 97 ? -3.322 0.878 -5.558 1.00 89.25 97 LEU A N 1
ATOM 794 C CA . LEU A 1 97 ? -3.910 1.660 -4.475 1.00 89.25 97 LEU A CA 1
ATOM 795 C C . LEU A 1 97 ? -5.422 1.439 -4.433 1.00 89.25 97 LEU A C 1
ATOM 797 O O . LEU A 1 97 ? -5.941 1.000 -3.420 1.00 89.25 97 LEU A O 1
ATOM 801 N N . LYS A 1 98 ? -6.144 1.604 -5.540 1.00 84.00 98 LYS A N 1
ATOM 802 C CA . LYS A 1 98 ? -7.598 1.389 -5.555 1.00 84.00 98 LYS A CA 1
ATOM 803 C C . LYS A 1 98 ? -8.013 -0.004 -5.047 1.00 84.00 98 LYS A C 1
ATOM 805 O O . LYS A 1 98 ? -8.975 -0.108 -4.283 1.00 84.00 98 LYS A O 1
ATOM 810 N N . THR A 1 99 ? -7.286 -1.049 -5.438 1.00 80.50 99 THR A N 1
ATOM 811 C CA . THR A 1 99 ? -7.563 -2.438 -5.050 1.00 80.50 99 THR A CA 1
ATOM 812 C C . THR A 1 99 ? -7.258 -2.704 -3.576 1.00 80.50 99 THR A C 1
ATOM 814 O O . THR A 1 99 ? -8.073 -3.316 -2.891 1.00 80.50 99 THR A O 1
ATOM 817 N N . PHE A 1 100 ? -6.118 -2.232 -3.064 1.00 80.94 100 PHE A N 1
ATOM 818 C CA . PHE A 1 100 ? -5.613 -2.652 -1.751 1.00 80.94 100 PHE A CA 1
ATOM 819 C C . PHE A 1 100 ? -5.613 -1.562 -0.662 1.00 80.94 100 PHE A C 1
ATOM 821 O O . PHE A 1 100 ? -5.405 -1.830 0.522 1.00 80.94 100 PHE A O 1
ATOM 828 N N . GLU A 1 101 ? -5.869 -0.308 -1.018 1.00 75.00 101 GLU A N 1
ATOM 829 C CA . GLU A 1 101 ? -5.983 0.803 -0.066 1.00 75.00 101 GLU A CA 1
ATOM 830 C C . GLU A 1 101 ? -7.299 0.729 0.719 1.00 75.00 101 GLU A C 1
ATOM 832 O O . GLU A 1 101 ? -7.339 1.097 1.895 1.00 75.00 101 GLU A O 1
ATOM 837 N N . SER A 1 102 ? -8.347 0.178 0.097 1.00 56.50 102 SER A N 1
ATOM 838 C CA . SER A 1 102 ? -9.653 -0.091 0.710 1.00 56.50 102 SER A CA 1
ATOM 839 C C . SER A 1 102 ? -9.631 -1.287 1.668 1.00 56.50 102 SER A C 1
ATOM 841 O O . SER A 1 102 ? -10.348 -1.282 2.668 1.00 56.50 102 SER A O 1
ATOM 843 N N . SER A 1 103 ? -8.772 -2.278 1.421 1.00 53.84 103 SER A N 1
ATOM 844 C CA . SER A 1 103 ? -8.663 -3.472 2.256 1.00 53.84 103 SER A CA 1
ATOM 845 C C . SER A 1 103 ? -7.845 -3.201 3.537 1.00 53.84 103 SER A C 1
ATOM 847 O O . SER A 1 103 ? -8.246 -3.602 4.629 1.00 53.84 103 SER A O 1
ATOM 849 N N . GLY A 1 104 ? -6.756 -2.427 3.470 1.00 52.41 104 GLY A N 1
ATOM 850 C CA . GLY A 1 104 ? -5.882 -2.191 4.631 1.00 52.41 104 GLY A CA 1
ATOM 851 C C . GLY A 1 104 ? -6.243 -1.011 5.546 1.00 52.41 104 GLY A C 1
ATOM 852 O O . GLY A 1 104 ? -6.126 -1.122 6.768 1.00 52.41 104 GLY A O 1
ATOM 853 N N . LYS A 1 105 ? -6.685 0.138 5.010 1.00 52.22 105 LYS A N 1
ATOM 854 C CA . LYS A 1 105 ? -6.850 1.363 5.827 1.00 52.22 105 LYS A CA 1
ATOM 855 C C . LYS A 1 105 ? -7.999 1.265 6.822 1.00 52.22 105 LYS A C 1
ATOM 857 O O . LYS A 1 105 ? -7.793 1.560 7.997 1.00 52.22 105 LYS A O 1
ATOM 862 N N . GLY A 1 106 ? -9.153 0.772 6.369 1.00 52.06 106 GLY A N 1
ATOM 863 C CA . GLY A 1 106 ? -10.285 0.485 7.243 1.00 52.06 106 GLY A CA 1
ATOM 864 C C . GLY A 1 106 ? -9.881 -0.522 8.314 1.00 52.06 106 GLY A C 1
ATOM 865 O O . GLY A 1 106 ? -9.950 -0.212 9.490 1.00 52.06 106 GLY A O 1
ATOM 866 N N . SER A 1 107 ? -9.356 -1.689 7.932 1.00 54.25 107 SER A N 1
ATOM 867 C CA . SER A 1 107 ? -9.001 -2.762 8.873 1.00 54.25 107 SER A CA 1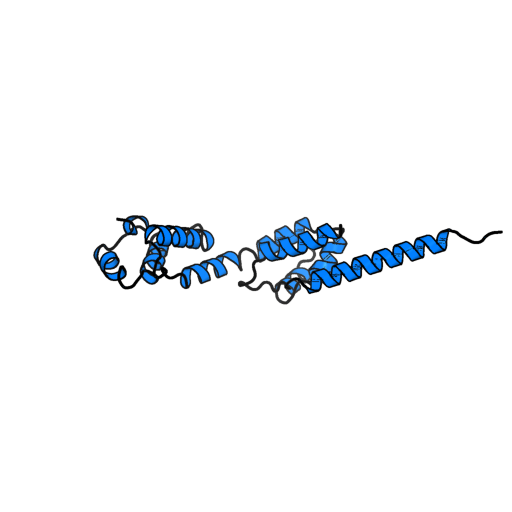
ATOM 868 C C . SER A 1 107 ? -7.958 -2.361 9.926 1.00 54.25 107 SER A C 1
ATOM 870 O O . SER A 1 107 ? -8.136 -2.675 11.102 1.00 54.25 107 SER A O 1
ATOM 872 N N . ILE A 1 108 ? -6.883 -1.654 9.557 1.00 59.22 108 ILE A N 1
ATOM 873 C CA . ILE A 1 108 ? -5.851 -1.221 10.516 1.00 59.22 108 ILE A CA 1
ATOM 874 C C . ILE A 1 108 ? -6.391 -0.128 11.432 1.00 59.22 108 ILE A C 1
ATOM 876 O O . ILE A 1 108 ? -6.170 -0.197 12.639 1.00 59.22 108 ILE A O 1
ATOM 880 N N . ALA A 1 109 ? -7.091 0.871 10.892 1.00 62.38 109 ALA A N 1
ATOM 881 C CA . ALA A 1 109 ? -7.668 1.932 11.708 1.00 62.38 109 ALA A CA 1
ATOM 882 C C . ALA A 1 109 ? -8.799 1.397 12.602 1.00 62.38 109 ALA A C 1
ATOM 884 O O . ALA A 1 109 ? -8.842 1.752 13.774 1.00 62.38 109 ALA A O 1
ATOM 885 N N . PHE A 1 110 ? -9.623 0.459 12.122 1.00 64.38 110 PHE A N 1
ATOM 886 C CA . PHE A 1 110 ? -10.602 -0.276 12.931 1.00 64.38 110 PHE A CA 1
ATOM 887 C C . PHE A 1 110 ? -9.924 -1.111 14.018 1.00 64.38 110 PHE A C 1
ATOM 889 O O . PHE A 1 110 ? -10.373 -1.099 15.159 1.00 64.38 110 PHE A O 1
ATOM 896 N N . ASN A 1 111 ? -8.833 -1.814 13.704 1.00 63.62 111 ASN A N 1
ATOM 897 C CA . ASN A 1 111 ? -8.084 -2.573 14.704 1.00 63.62 111 ASN A CA 1
ATOM 898 C C . ASN A 1 111 ? -7.446 -1.651 15.745 1.00 63.62 111 ASN A C 1
ATOM 900 O O . ASN A 1 111 ? -7.511 -1.958 16.930 1.00 63.62 111 ASN A O 1
ATOM 904 N N . ARG A 1 112 ? -6.872 -0.513 15.340 1.00 71.31 112 ARG A N 1
ATOM 905 C CA . ARG A 1 112 ? -6.355 0.496 16.273 1.00 71.31 112 ARG A CA 1
ATOM 906 C C . ARG A 1 112 ? -7.472 1.045 17.147 1.00 71.31 112 ARG A C 1
ATOM 908 O O . ARG A 1 112 ? -7.329 0.996 18.354 1.00 71.31 112 ARG A O 1
ATOM 915 N N . LEU A 1 113 ? -8.585 1.471 16.553 1.00 78.75 113 LEU A N 1
ATOM 916 C CA . LEU A 1 113 ? -9.765 1.973 17.258 1.00 78.75 113 LEU A CA 1
ATOM 917 C C . LEU A 1 113 ? -10.301 0.955 18.276 1.00 78.75 113 LEU A C 1
ATOM 919 O O . LEU A 1 113 ? -10.590 1.320 19.408 1.00 78.75 113 LEU A O 1
ATOM 923 N N . ARG A 1 114 ? -10.368 -0.329 17.905 1.00 74.00 114 ARG A N 1
ATOM 924 C CA . ARG A 1 114 ? -10.861 -1.411 18.771 1.00 74.00 114 ARG A CA 1
ATOM 925 C C . ARG A 1 114 ? -9.964 -1.695 19.978 1.00 74.00 114 ARG A C 1
ATOM 927 O O . ARG A 1 114 ? -10.476 -2.124 21.003 1.00 74.00 114 ARG A O 1
ATOM 934 N N . HIS A 1 115 ? -8.654 -1.502 19.847 1.00 74.56 115 HIS A N 1
ATOM 935 C CA . HIS A 1 115 ? -7.683 -1.765 20.919 1.00 74.56 115 HIS A CA 1
ATOM 936 C C . HIS A 1 115 ? -7.176 -0.481 21.589 1.00 74.56 115 HIS A C 1
ATOM 938 O O . HIS A 1 115 ? -6.272 -0.538 22.419 1.00 74.56 115 HIS A O 1
ATOM 944 N N . TYR A 1 116 ? -7.697 0.683 21.199 1.00 80.19 116 TYR A N 1
ATOM 945 C CA . TYR A 1 116 ? -7.270 1.953 21.758 1.00 80.19 116 TYR A CA 1
ATOM 946 C C . TYR A 1 116 ? -7.928 2.156 23.114 1.00 80.19 116 TYR A C 1
ATOM 948 O O . TYR A 1 116 ? -9.136 2.346 23.173 1.00 80.19 116 TYR A O 1
ATOM 956 N N . GLU A 1 117 ? -7.134 2.143 24.181 1.00 82.50 117 GLU A N 1
ATOM 957 C CA . GLU A 1 117 ? -7.576 2.398 25.552 1.00 82.50 117 GLU A CA 1
ATOM 958 C C . GLU A 1 117 ? -7.038 3.732 26.061 1.00 82.50 117 GLU A C 1
ATOM 960 O O . GLU A 1 117 ? -5.916 4.134 25.739 1.00 82.50 117 GLU A O 1
ATOM 965 N N . GLN A 1 118 ? -7.831 4.421 26.885 1.00 83.69 118 GLN A N 1
ATOM 966 C CA . GLN A 1 118 ? -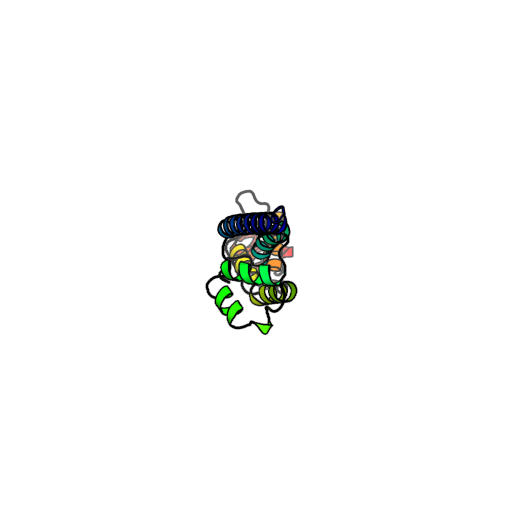7.397 5.669 27.498 1.00 83.69 118 GLN A CA 1
ATOM 967 C C . GLN A 1 118 ? -6.184 5.421 28.408 1.00 83.69 118 GLN A C 1
ATOM 969 O O . GLN A 1 118 ? -6.299 4.833 29.486 1.00 83.69 118 GLN A O 1
ATOM 974 N N . GLY A 1 119 ? -5.016 5.928 28.008 1.00 79.69 119 GLY A N 1
ATOM 975 C CA . GLY A 1 119 ? -3.765 5.715 28.738 1.00 79.69 119 GLY A CA 1
ATOM 976 C C . GLY A 1 119 ? -3.809 6.271 30.166 1.00 79.69 119 GLY A C 1
ATOM 977 O O . GLY A 1 119 ? -4.461 7.281 30.423 1.00 79.69 119 GLY A O 1
ATOM 978 N N . ILE A 1 120 ? -3.074 5.662 31.105 1.00 75.12 120 ILE A N 1
ATOM 979 C CA . ILE A 1 120 ? -3.129 5.948 32.560 1.00 75.12 120 ILE A CA 1
ATOM 980 C C . ILE A 1 120 ? -3.002 7.451 32.891 1.00 75.12 120 ILE A C 1
ATOM 982 O O . ILE A 1 120 ? -3.748 7.953 33.730 1.00 75.12 120 ILE A O 1
ATOM 986 N N . ASN A 1 121 ? -2.177 8.196 32.149 1.00 81.75 121 ASN A N 1
ATOM 987 C CA . ASN A 1 121 ? -1.967 9.645 32.319 1.00 81.75 121 ASN A CA 1
ATOM 988 C C . ASN A 1 121 ? -2.598 10.503 31.208 1.00 81.75 121 ASN A C 1
ATOM 990 O O . ASN A 1 121 ? -2.348 11.701 31.125 1.00 81.75 121 ASN A O 1
ATOM 994 N N . GLN A 1 122 ? -3.387 9.896 30.322 1.00 79.94 122 GLN A N 1
ATOM 995 C CA . GLN A 1 122 ? -4.019 10.594 29.212 1.00 79.94 122 GLN A CA 1
ATOM 996 C C . GLN A 1 122 ? -5.271 11.347 29.671 1.00 79.94 122 GLN A C 1
ATOM 998 O O . GLN A 1 122 ? -6.177 10.760 30.278 1.00 79.94 122 GLN A O 1
ATOM 1003 N N . ASP A 1 123 ? -5.311 12.637 29.343 1.00 83.50 123 ASP A N 1
ATOM 1004 C CA . ASP A 1 123 ? -6.465 13.510 29.538 1.00 83.50 123 ASP A CA 1
ATOM 1005 C C . ASP A 1 123 ? -7.650 13.109 28.639 1.00 83.50 123 ASP A C 1
ATOM 1007 O O . ASP A 1 123 ? -7.463 12.607 27.528 1.00 83.50 123 ASP A O 1
ATOM 1011 N N . VAL A 1 124 ? -8.877 13.348 29.110 1.00 80.81 124 VAL A N 1
ATOM 1012 C CA . VAL A 1 124 ? -10.119 12.971 28.411 1.00 80.81 124 VAL A CA 1
ATOM 1013 C C . VAL A 1 124 ? -10.276 13.711 27.080 1.00 80.81 124 VAL A C 1
ATOM 1015 O O . VAL A 1 124 ? -10.700 13.103 26.099 1.00 80.81 124 VAL A O 1
ATOM 1018 N N . ARG A 1 125 ? -9.877 14.988 26.989 1.00 82.75 125 ARG A N 1
ATOM 1019 C CA . ARG A 1 125 ? -9.954 15.765 25.737 1.00 82.75 125 ARG A CA 1
ATOM 1020 C C . ARG A 1 125 ? -8.974 15.245 24.692 1.00 82.75 125 ARG A C 1
ATOM 1022 O O . ARG A 1 125 ? -9.288 15.198 23.500 1.00 82.75 125 ARG A O 1
ATOM 1029 N N . HIS A 1 126 ? -7.788 14.843 25.143 1.00 81.69 126 HIS A N 1
ATOM 1030 C CA . HIS A 1 126 ? -6.780 14.247 24.274 1.00 81.69 126 HIS A CA 1
ATOM 1031 C C . HIS A 1 126 ? -7.226 12.861 23.788 1.00 81.69 126 HIS A C 1
ATOM 1033 O O . HIS A 1 126 ? -7.167 12.584 22.594 1.00 81.69 126 HIS A O 1
ATOM 1039 N N . TYR A 1 127 ? -7.746 12.029 24.693 1.00 84.38 127 TYR A N 1
ATOM 1040 C CA . TYR A 1 127 ? -8.339 10.733 24.360 1.00 84.38 127 TYR A CA 1
ATOM 1041 C C . TYR A 1 127 ? -9.480 10.867 23.342 1.00 84.38 127 TYR A C 1
ATOM 1043 O O . TYR A 1 127 ? -9.476 10.187 22.320 1.00 84.38 127 TYR A O 1
ATOM 1051 N N . TYR A 1 128 ? -10.406 11.800 23.572 1.00 86.25 128 TYR A N 1
ATOM 1052 C CA . TYR A 1 128 ? -11.504 12.093 22.655 1.00 86.25 128 TYR A CA 1
ATOM 1053 C C . TYR A 1 128 ? -11.002 12.437 21.250 1.00 86.25 128 TYR A C 1
ATOM 1055 O O . TYR A 1 128 ? -11.456 11.860 20.263 1.00 86.25 128 TYR A O 1
ATOM 1063 N N . SER A 1 129 ? -10.037 13.355 21.161 1.00 83.44 129 SER A N 1
ATOM 1064 C CA . SER A 1 129 ? -9.499 13.828 19.883 1.00 83.44 129 SER A CA 1
ATOM 1065 C C . SER A 1 129 ? -8.848 12.695 19.085 1.00 83.44 129 SER A C 1
ATOM 1067 O O . SER A 1 129 ? -9.062 12.584 17.876 1.00 83.44 129 SER A O 1
ATOM 1069 N N . GLU A 1 130 ? -8.105 11.820 19.764 1.00 83.06 130 GLU A N 1
ATOM 1070 C CA . GLU A 1 130 ? -7.473 10.654 19.147 1.00 83.06 130 GLU A CA 1
ATOM 1071 C C . GLU A 1 130 ? -8.503 9.616 18.685 1.00 83.06 130 GLU A C 1
ATOM 1073 O O . GLU A 1 130 ? -8.418 9.137 17.554 1.00 83.06 130 GLU A O 1
ATOM 1078 N N . VAL A 1 131 ? -9.533 9.326 19.487 1.00 85.12 131 VAL A N 1
ATOM 1079 C CA . VAL A 1 131 ? -10.619 8.418 19.082 1.00 85.12 131 VAL A CA 1
ATOM 1080 C C . VAL A 1 131 ? -11.384 8.977 17.881 1.00 85.12 131 VAL A C 1
ATOM 1082 O O . VAL A 1 131 ? -11.626 8.245 16.927 1.00 85.12 131 VAL A O 1
ATOM 1085 N N . MET A 1 132 ? -11.704 10.276 17.846 1.00 85.50 132 MET A N 1
ATOM 1086 C CA . MET A 1 132 ? -12.372 10.893 16.688 1.00 85.50 132 MET A CA 1
ATOM 1087 C C . MET A 1 132 ? -11.525 10.821 15.414 1.00 85.50 132 MET A C 1
ATOM 1089 O O . MET A 1 132 ? -12.053 10.569 14.326 1.00 85.50 132 MET A O 1
ATOM 1093 N N . LYS A 1 133 ? -10.207 11.003 15.538 1.00 81.38 133 LYS A N 1
ATOM 1094 C CA . LYS A 1 133 ? -9.270 10.842 14.426 1.00 81.38 133 LYS A CA 1
ATOM 1095 C C . LYS A 1 133 ? -9.245 9.396 13.927 1.00 81.38 133 LYS A C 1
ATOM 1097 O O . LYS A 1 133 ? -9.390 9.177 12.726 1.00 81.38 133 LYS A O 1
ATOM 1102 N N . LEU A 1 134 ? -9.152 8.420 14.832 1.00 79.44 134 LEU A N 1
ATOM 1103 C CA . LEU A 1 134 ? -9.197 6.993 14.500 1.00 79.44 134 LEU A CA 1
ATOM 1104 C C . LEU A 1 134 ? -10.534 6.586 13.867 1.00 79.44 134 LEU A C 1
ATOM 1106 O O . LEU A 1 134 ? -10.533 5.846 12.888 1.00 79.44 134 LEU A O 1
ATOM 1110 N N . CYS A 1 135 ? -11.664 7.112 14.347 1.00 80.88 135 CYS A N 1
ATOM 1111 C CA . CYS A 1 135 ? -12.978 6.899 13.736 1.00 80.88 135 CYS A CA 1
ATOM 1112 C C . CYS A 1 135 ? -13.020 7.429 12.300 1.00 80.88 135 CYS A C 1
ATOM 1114 O O . CYS A 1 135 ? -13.476 6.722 11.407 1.00 80.88 135 CYS A O 1
ATOM 1116 N N . LYS A 1 136 ? -12.497 8.638 12.055 1.00 78.62 136 LYS A N 1
ATOM 1117 C CA . LYS A 1 136 ? -12.426 9.233 10.712 1.00 78.62 136 LYS A CA 1
ATOM 1118 C C . LYS A 1 136 ? -11.508 8.447 9.772 1.00 78.62 136 LYS A C 1
ATOM 1120 O O . LYS A 1 136 ? -11.803 8.342 8.585 1.00 78.62 136 LYS A O 1
ATOM 1125 N N . GLU A 1 137 ? -10.408 7.908 10.293 1.00 70.69 137 GLU A N 1
ATOM 1126 C CA . GLU A 1 137 ? -9.477 7.055 9.544 1.00 70.69 137 GLU A CA 1
ATOM 1127 C C . GLU A 1 137 ? -10.064 5.660 9.252 1.00 70.69 137 GLU A C 1
ATOM 1129 O O . GLU A 1 137 ? -9.822 5.116 8.176 1.00 70.69 137 GLU A O 1
ATOM 1134 N N . ALA A 1 138 ? -10.851 5.096 10.176 1.00 69.25 138 ALA A N 1
ATOM 1135 C CA . ALA A 1 138 ? -11.4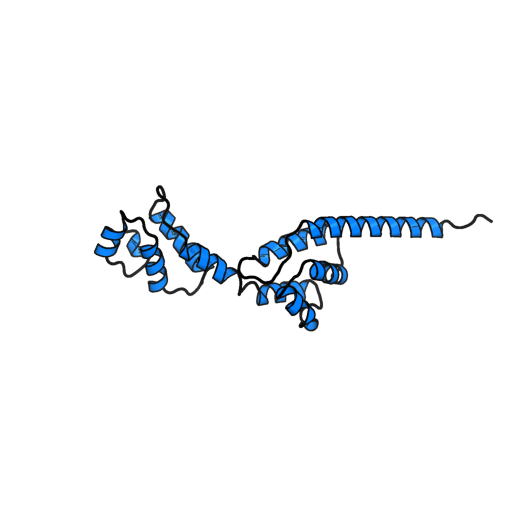81 3.779 10.048 1.00 69.25 138 ALA A CA 1
ATOM 1136 C C . ALA A 1 138 ? -12.723 3.798 9.153 1.00 69.25 138 ALA A C 1
ATOM 1138 O O . ALA A 1 138 ? -12.890 2.931 8.295 1.00 69.25 138 ALA A O 1
ATOM 1139 N N . ASN A 1 139 ? -13.592 4.788 9.346 1.00 70.06 139 ASN A N 1
ATOM 1140 C CA . ASN A 1 139 ? -14.796 4.999 8.560 1.00 70.06 139 ASN A CA 1
ATOM 1141 C C . ASN A 1 139 ? -15.171 6.500 8.554 1.00 70.06 139 ASN A C 1
ATOM 1143 O O . ASN A 1 139 ? -15.752 6.998 9.522 1.00 70.06 139 ASN A O 1
ATOM 1147 N N . PRO A 1 140 ? -14.916 7.225 7.447 1.00 74.00 140 PRO A N 1
ATOM 1148 C CA . PRO A 1 140 ? -15.229 8.652 7.331 1.00 74.00 140 PRO A CA 1
ATOM 1149 C C . PRO A 1 140 ? -16.710 9.013 7.523 1.00 74.00 140 PRO A C 1
ATOM 1151 O O . PRO A 1 140 ? -17.011 10.167 7.819 1.00 74.00 140 PRO A O 1
ATOM 1154 N N . ILE A 1 141 ? -17.622 8.051 7.350 1.00 72.50 141 ILE A N 1
ATOM 1155 C CA . ILE A 1 141 ? -19.076 8.218 7.503 1.00 72.50 141 ILE A CA 1
ATOM 1156 C C . ILE A 1 141 ? -19.617 7.516 8.760 1.00 72.50 141 ILE A C 1
ATOM 1158 O O . ILE A 1 141 ? -20.807 7.221 8.833 1.00 72.50 141 ILE A O 1
ATOM 1162 N N . MET A 1 142 ? -18.756 7.217 9.743 1.00 76.56 142 MET A N 1
ATOM 1163 C CA . MET A 1 142 ? -19.168 6.597 11.005 1.00 76.56 142 MET A CA 1
ATOM 1164 C C . MET A 1 142 ? -20.197 7.472 11.730 1.00 76.56 142 MET A C 1
ATOM 1166 O O . MET A 1 142 ? -19.983 8.675 11.912 1.00 76.56 142 MET A O 1
ATOM 1170 N N . ASP A 1 143 ? -21.298 6.859 12.156 1.00 81.31 143 ASP A N 1
ATOM 1171 C CA . ASP A 1 143 ? -22.357 7.530 12.901 1.00 81.31 143 ASP A CA 1
ATOM 1172 C C . ASP A 1 143 ? -21.935 7.836 14.350 1.00 81.31 143 ASP A C 1
ATOM 1174 O O . ASP A 1 143 ? -20.997 7.251 14.902 1.00 81.31 143 ASP A O 1
ATOM 1178 N N . ASP A 1 144 ? -22.632 8.780 14.977 1.00 82.00 144 ASP A N 1
ATOM 1179 C CA . ASP A 1 144 ? -22.287 9.269 16.314 1.00 82.00 144 ASP A CA 1
ATOM 1180 C C . ASP A 1 144 ? -22.560 8.249 17.428 1.00 82.00 144 ASP A C 1
ATOM 1182 O O . ASP A 1 144 ? -21.891 8.285 18.463 1.00 82.00 144 ASP A O 1
ATOM 1186 N N . VAL A 1 145 ? -23.473 7.295 17.208 1.00 80.56 145 VAL A N 1
ATOM 1187 C CA . VAL A 1 145 ? -23.763 6.213 18.162 1.00 80.56 145 VAL A CA 1
ATOM 1188 C C . VAL A 1 145 ? -22.577 5.252 18.223 1.00 80.56 145 VAL A C 1
ATOM 1190 O O . VAL A 1 145 ? -22.089 4.937 19.309 1.00 80.56 145 VAL A O 1
ATOM 1193 N N . SER A 1 146 ? -22.054 4.858 17.063 1.00 76.94 146 SER A N 1
ATOM 1194 C CA . SER A 1 146 ? -20.861 4.021 16.933 1.00 76.94 146 SER A CA 1
ATOM 1195 C C . SER A 1 146 ? -19.633 4.692 17.555 1.00 76.94 146 SER A C 1
ATOM 1197 O O . SER A 1 146 ? -18.916 4.068 18.338 1.00 76.94 146 SER A O 1
ATOM 1199 N N . LYS A 1 147 ? -19.411 5.987 17.286 1.00 83.62 147 LYS A N 1
ATOM 1200 C CA . LYS A 1 147 ? -18.313 6.759 17.903 1.00 83.62 147 LYS A CA 1
ATOM 1201 C C . LYS A 1 147 ? -18.409 6.788 19.429 1.00 83.62 147 LYS A C 1
ATOM 1203 O O . LYS A 1 147 ? -17.402 6.614 20.113 1.00 83.62 147 LYS A O 1
ATOM 1208 N N . LEU A 1 148 ? -19.612 7.001 19.963 1.00 83.75 148 LEU A N 1
ATOM 1209 C CA . LEU A 1 148 ? -19.858 6.999 21.403 1.00 83.75 148 LEU A CA 1
ATOM 1210 C C . LEU A 1 148 ? -19.595 5.644 22.044 1.00 83.75 148 LEU A C 1
ATOM 1212 O O . LEU A 1 148 ? -19.066 5.595 23.152 1.00 83.75 148 LEU A O 1
ATOM 1216 N N . GLN A 1 149 ? -19.957 4.561 21.360 1.00 80.62 149 GLN A N 1
ATOM 1217 C CA . GLN A 1 149 ? -19.710 3.213 21.850 1.00 80.62 149 GLN A CA 1
ATOM 1218 C C . GLN A 1 149 ? -18.205 2.972 22.030 1.00 80.62 149 GLN A C 1
ATOM 1220 O O . GLN A 1 149 ? -17.785 2.591 23.118 1.00 80.62 149 GLN A O 1
ATOM 1225 N N . TYR A 1 150 ? -17.381 3.322 21.034 1.00 83.50 150 TYR A N 1
ATOM 1226 C CA . TYR A 1 150 ? -15.919 3.229 21.153 1.00 83.50 150 TYR A CA 1
ATOM 1227 C C . TYR A 1 150 ? -15.350 4.108 22.272 1.00 83.50 150 TYR A C 1
ATOM 1229 O O . TYR A 1 150 ? -14.472 3.675 23.015 1.00 83.50 150 TYR A O 1
ATOM 1237 N N . LEU A 1 151 ? -15.868 5.330 22.437 1.00 84.62 151 LEU A N 1
ATOM 1238 C CA . LEU A 1 151 ? -15.448 6.201 23.534 1.00 84.62 151 LEU A CA 1
ATOM 1239 C C . LEU A 1 151 ? -15.736 5.566 24.902 1.00 84.62 151 LEU A C 1
ATOM 1241 O O . LEU A 1 151 ? -14.852 5.575 25.757 1.00 84.62 151 LEU A O 1
ATOM 1245 N N . LYS A 1 152 ? -16.937 5.000 25.095 1.00 80.50 152 LYS A N 1
ATOM 1246 C CA . LYS A 1 152 ? -17.383 4.367 26.350 1.00 80.50 152 LYS A CA 1
ATOM 1247 C C . LYS A 1 152 ? -16.632 3.062 26.644 1.00 80.50 152 LYS A C 1
ATOM 1249 O O . LYS A 1 152 ? -16.214 2.846 27.784 1.00 80.50 152 LYS A O 1
ATOM 1254 N N . ASP A 1 153 ? -16.426 2.227 25.627 1.00 78.81 153 ASP A N 1
ATOM 1255 C CA . ASP A 1 153 ? -15.844 0.886 25.761 1.00 78.81 153 ASP A CA 1
ATOM 1256 C C . ASP A 1 153 ? -14.357 0.884 26.094 1.00 78.81 153 ASP A C 1
ATOM 1258 O O . ASP A 1 153 ? -13.865 -0.108 26.627 1.00 78.81 153 ASP A O 1
ATOM 1262 N N . SER A 1 154 ? -13.655 1.991 25.860 1.00 78.12 154 SER A N 1
ATOM 1263 C CA . SER A 1 154 ? -12.216 2.083 26.122 1.00 78.12 154 SER A CA 1
ATOM 1264 C C . SER A 1 154 ? -11.832 3.214 27.084 1.00 78.12 154 SER A C 1
ATOM 1266 O O . SER A 1 154 ? -10.655 3.534 27.270 1.00 78.12 154 SER A O 1
ATOM 1268 N N . LEU A 1 155 ? -12.841 3.791 27.744 1.00 79.19 155 LEU A N 1
ATOM 1269 C CA . LEU A 1 155 ? -12.686 4.792 28.794 1.00 79.19 155 LEU A CA 1
ATOM 1270 C C . LEU A 1 155 ? -12.093 4.174 30.068 1.00 79.19 155 LEU A C 1
ATOM 1272 O O . LEU A 1 155 ? -12.393 3.019 30.398 1.00 79.19 155 LEU A O 1
ATOM 1276 N N . LYS A 1 156 ? -11.336 4.962 30.843 1.00 80.12 156 LYS A N 1
ATOM 1277 C CA . LYS A 1 156 ? -10.821 4.519 32.149 1.00 80.12 156 LYS A CA 1
ATOM 1278 C C . LYS A 1 156 ? -11.949 4.053 33.074 1.00 80.12 156 LYS A C 1
ATOM 1280 O O . LYS A 1 156 ? -12.945 4.769 33.202 1.00 80.12 156 LYS A O 1
ATOM 1285 N N . PRO A 1 157 ? -11.770 2.945 33.820 1.00 73.62 157 PRO A N 1
ATOM 1286 C CA . PRO A 1 157 ? -12.766 2.462 34.777 1.00 73.62 157 PRO A CA 1
ATOM 1287 C C . PRO A 1 157 ? -13.227 3.526 35.781 1.00 73.62 157 PRO A C 1
ATOM 1289 O O . PRO A 1 157 ? -14.406 3.575 36.113 1.00 73.62 157 PRO A O 1
ATOM 1292 N N . SER A 1 158 ? -12.318 4.412 36.205 1.00 72.88 158 SER A N 1
ATOM 1293 C CA . SER A 1 158 ? -12.612 5.507 37.136 1.00 72.88 158 SER A CA 1
ATOM 1294 C C . SER A 1 158 ? -13.550 6.576 36.570 1.00 72.88 158 SER A C 1
ATOM 1296 O O . SER A 1 158 ? -14.220 7.241 37.344 1.00 72.88 158 SER A O 1
ATOM 1298 N N . LEU A 1 159 ? -13.606 6.740 35.246 1.00 73.56 159 LEU A N 1
ATOM 1299 C CA . LEU A 1 159 ? -14.443 7.736 34.565 1.00 73.56 159 LEU A CA 1
ATOM 1300 C C . LEU A 1 159 ? -15.689 7.111 33.923 1.00 73.56 159 LEU A C 1
ATOM 1302 O O . LEU A 1 159 ? -16.660 7.809 33.638 1.00 73.56 159 LEU A O 1
ATOM 1306 N N . ARG A 1 160 ? -15.687 5.788 33.702 1.00 70.12 160 ARG A N 1
ATOM 1307 C CA . ARG A 1 160 ? -16.819 5.066 33.101 1.00 70.12 160 ARG A CA 1
ATOM 1308 C C . ARG A 1 160 ? -18.109 5.270 33.880 1.00 70.12 160 ARG A C 1
ATOM 1310 O O . ARG A 1 160 ? -19.156 5.422 33.263 1.00 70.12 160 ARG A O 1
ATOM 1317 N N . PHE A 1 161 ? -18.041 5.262 35.209 1.00 66.94 161 PHE A N 1
ATOM 1318 C CA . PHE A 1 161 ? -19.233 5.353 36.050 1.00 66.94 161 PHE A CA 1
ATOM 1319 C C . PHE A 1 161 ? -19.935 6.711 35.899 1.00 66.94 161 PHE A C 1
ATOM 1321 O O . PHE A 1 161 ? -21.140 6.746 35.660 1.00 66.94 161 PHE A O 1
ATOM 1328 N N . ASP A 1 162 ? -19.177 7.810 35.925 1.00 72.62 162 ASP A N 1
ATOM 1329 C CA . ASP A 1 162 ? -19.711 9.169 35.765 1.00 72.62 162 ASP A CA 1
ATOM 1330 C C . ASP A 1 162 ? -20.267 9.407 34.354 1.00 72.62 162 ASP A C 1
ATOM 1332 O O . ASP A 1 162 ? -21.336 9.995 34.185 1.00 72.62 162 ASP A O 1
ATOM 1336 N N . VAL A 1 163 ? -19.583 8.892 33.327 1.00 71.50 163 VAL A N 1
ATOM 1337 C CA . VAL A 1 163 ? -20.032 8.992 31.929 1.00 71.50 163 VAL A CA 1
ATOM 1338 C C . VAL A 1 163 ? -21.300 8.168 31.683 1.00 71.50 163 VAL A C 1
ATOM 1340 O O . VAL A 1 163 ? -22.206 8.628 30.986 1.00 71.50 163 VAL A O 1
ATOM 1343 N N . LEU A 1 164 ? -21.411 6.970 32.268 1.00 66.94 164 LEU A N 1
ATOM 1344 C CA . LEU A 1 164 ? -22.639 6.169 32.207 1.00 66.94 164 LEU A CA 1
ATOM 1345 C C . LEU A 1 164 ? -23.802 6.862 32.928 1.00 66.94 164 LEU A C 1
ATOM 1347 O O . LEU A 1 164 ? -24.928 6.803 32.437 1.00 66.94 164 LEU A O 1
ATOM 1351 N N . LEU A 1 165 ? -23.531 7.552 34.041 1.00 67.94 165 LEU A N 1
ATOM 1352 C CA . LEU A 1 165 ? -24.539 8.301 34.792 1.00 67.94 165 LEU A CA 1
ATOM 1353 C C . LEU A 1 165 ? -25.066 9.515 34.007 1.00 67.94 165 LEU A C 1
ATOM 1355 O O . LEU A 1 165 ? -26.267 9.775 34.020 1.00 67.94 165 LEU A O 1
ATOM 1359 N N . LYS A 1 166 ? -24.184 10.237 33.298 1.00 73.94 166 LYS A N 1
ATOM 1360 C CA . LYS A 1 166 ? -24.556 11.381 32.441 1.00 73.94 166 LYS A CA 1
ATOM 1361 C C . LYS A 1 166 ? -25.248 10.969 31.135 1.00 73.94 166 LYS A C 1
ATOM 1363 O O . LYS A 1 166 ? -25.975 11.769 30.558 1.00 73.94 166 LYS A O 1
ATOM 1368 N N . ASN A 1 167 ? -25.043 9.729 30.687 1.00 74.75 167 ASN A N 1
ATOM 1369 C CA . ASN A 1 167 ? -25.627 9.143 29.478 1.00 74.75 167 ASN A CA 1
ATOM 1370 C C . ASN A 1 167 ? -25.554 10.055 28.228 1.00 74.75 167 ASN A C 1
ATOM 1372 O O . ASN A 1 167 ? -26.595 10.427 27.674 1.00 74.75 167 ASN A O 1
ATOM 1376 N N . PRO A 1 168 ? -24.339 10.396 27.757 1.00 77.50 168 PRO A N 1
ATOM 1377 C CA . PRO A 1 168 ? -24.170 11.267 26.603 1.00 77.50 168 PRO A CA 1
ATOM 1378 C C . PRO A 1 168 ? -24.749 10.621 25.339 1.00 77.50 168 PRO A C 1
ATOM 1380 O O . PRO A 1 168 ? -24.531 9.426 25.074 1.00 77.50 168 PRO A O 1
ATOM 1383 N N . LYS A 1 169 ? -25.483 11.433 24.573 1.00 77.56 169 LYS A N 1
ATOM 1384 C CA . LYS A 1 169 ? -26.113 11.101 23.286 1.00 77.56 169 LYS A CA 1
ATOM 1385 C C . LYS A 1 169 ? -25.285 11.549 22.093 1.00 77.56 169 LYS A C 1
ATOM 1387 O O . LYS A 1 169 ? -25.528 11.063 20.989 1.00 77.56 169 LYS A O 1
ATOM 1392 N N . LYS A 1 170 ? -24.301 12.423 22.314 1.00 79.94 170 LYS A N 1
ATOM 1393 C CA . LYS A 1 170 ? -23.311 12.805 21.304 1.00 79.94 170 LYS A CA 1
ATOM 1394 C C . LYS A 1 170 ? -21.877 12.702 21.825 1.00 79.94 170 LYS A C 1
ATOM 1396 O O . LYS A 1 170 ? -21.671 12.866 23.027 1.00 79.94 170 LYS A O 1
ATOM 1401 N N . PRO A 1 171 ? -20.883 12.441 20.955 1.00 77.12 171 PRO A N 1
ATOM 1402 C CA . PRO A 1 171 ? -19.479 12.367 21.347 1.00 77.12 171 PRO A CA 1
ATOM 1403 C C . PRO A 1 171 ? -18.990 13.612 22.103 1.00 77.12 171 PRO A C 1
ATOM 1405 O O . PRO A 1 171 ? -18.218 13.474 23.049 1.00 77.12 171 PRO A O 1
ATOM 1408 N N . GLU A 1 172 ? -19.456 14.811 21.737 1.00 79.12 172 GLU A N 1
ATOM 1409 C CA . GLU A 1 172 ? -19.005 16.070 22.346 1.00 79.12 172 GLU A CA 1
ATOM 1410 C C . GLU A 1 172 ? -19.432 16.218 23.814 1.00 79.12 172 GLU A C 1
ATOM 1412 O O . GLU A 1 172 ? -18.702 16.811 24.606 1.00 79.12 172 GLU A O 1
ATOM 1417 N N . GLU A 1 173 ? -20.566 15.624 24.194 1.00 78.56 173 GLU A N 1
ATOM 1418 C CA . GLU A 1 173 ? -21.117 15.663 25.560 1.00 78.56 173 GLU A CA 1
ATOM 1419 C C . GLU A 1 173 ? -20.235 14.900 26.566 1.00 78.56 173 GLU A C 1
ATOM 1421 O O . GLU A 1 173 ? -20.416 15.007 27.773 1.00 78.56 173 GLU A O 1
ATOM 1426 N N . LEU A 1 174 ? -19.250 14.132 26.086 1.00 74.19 174 LEU A N 1
ATOM 1427 C CA . LEU A 1 174 ? -18.267 13.452 26.929 1.00 74.19 174 LEU A CA 1
ATOM 1428 C C . LEU A 1 174 ? -17.223 14.418 27.524 1.00 74.19 174 LEU A C 1
ATOM 1430 O O . LEU A 1 174 ? -16.482 14.045 28.433 1.00 74.19 174 LEU A O 1
ATOM 1434 N N . LEU A 1 175 ? -17.144 15.646 27.000 1.00 72.75 175 LEU A N 1
ATOM 1435 C CA . LEU A 1 175 ? -16.220 16.692 27.449 1.00 72.75 175 LEU A CA 1
ATOM 1436 C C . LEU A 1 175 ? -16.838 17.659 28.476 1.00 72.75 175 LEU A C 1
ATOM 1438 O O . LEU A 1 175 ? -16.124 18.546 28.959 1.00 72.75 175 LEU A O 1
ATOM 1442 N N . GLU A 1 176 ? -18.132 17.501 28.770 1.00 65.38 176 GLU A N 1
ATOM 1443 C CA . GLU A 1 176 ? -18.937 18.289 29.720 1.00 65.38 176 GLU A CA 1
ATOM 1444 C C . GLU A 1 176 ? -19.125 17.550 31.056 1.00 65.38 176 GLU A C 1
ATOM 1446 O O . GLU A 1 176 ? -19.213 18.203 32.122 1.00 65.38 176 GLU A O 1
#

pLDDT: mean 80.84, std 11.87, range [44.31, 95.62]

Radius of gyration: 25.33 Å; chains: 1; bounding box: 72×32×76 Å

Secondary structure (DSSP, 8-state):
----SHHHHHHHHHHHHHHHHHHHHHHHHTSPPB---TTS-HHHHHHHHHHHHHHTT--HHHHHHHHHHHB-HHHHHHHHH-GGG-SSHHHHHHHHHHHHHHHHHHHHHHHHHHH----TT--HHHHHHHHHHHHHHH-TT--HHHHHHHHHHTS-HHHHHHHHHH--SSGGGGG-

Sequence (176 aa):
MPLKPLEAASCQDTLTNCLRNQLLITNLEKLQKYSGKLQQNVSNWLREIQQTMNMFKLTDDEKLFYVSLCLEADARDWFYDNPHLCSTWSIFTQNLLKTFESSGKGSIAFNRLRHYEQGINQDVRHYYSEVMKLCKEANPIMDDVSKLQYLKDSLKPSLRFDVLLKNPKKPEELLE